Protein AF-M1EP13-F1 (afdb_monomer_lite)

Radius of gyration: 15.12 Å; chains: 1; bounding box: 38×41×36 Å

Foldseek 3Di:
DAAWAEEEEEEAAALVPCLVLLLLQLVQVLNHHQAEYEYEYQYNFDLQDPDQTDRAADEPDPSVVVSVVSNVVSCVVSVRYHYHYDCLRYDYPPPPPDRPPFDADEDPDAHQEYEYQDDDPDPVSPVSSQVSRVSHNVRHHRHDPNYHYYYRDSPPDVDDD

Structure (mmCIF, N/CA/C/O backbone):
data_AF-M1EP13-F1
#
_entry.id   AF-M1EP13-F1
#
loop_
_atom_site.group_PDB
_atom_site.id
_atom_site.type_symbol
_atom_site.label_atom_id
_atom_site.label_alt_id
_atom_site.label_comp_id
_atom_site.label_asym_id
_atom_site.label_entity_id
_atom_site.label_seq_id
_atom_site.pdbx_PDB_ins_code
_atom_site.Cartn_x
_atom_site.Cartn_y
_atom_site.Cartn_z
_atom_site.occupancy
_atom_site.B_iso_or_equiv
_atom_site.auth_seq_id
_atom_site.auth_comp_id
_atom_site.auth_asym_id
_atom_site.auth_atom_id
_atom_site.pdbx_PDB_model_num
ATOM 1 N N . MET A 1 1 ? 8.254 -17.977 -4.231 1.00 55.47 1 MET A N 1
ATOM 2 C CA . MET A 1 1 ? 6.779 -17.931 -4.366 1.00 55.47 1 MET A CA 1
ATOM 3 C C . MET A 1 1 ? 6.261 -16.860 -3.423 1.00 55.47 1 MET A C 1
ATOM 5 O O . MET A 1 1 ? 6.807 -16.761 -2.331 1.00 55.47 1 MET A O 1
ATOM 9 N N . ALA A 1 2 ? 5.281 -16.056 -3.844 1.00 71.12 2 ALA A N 1
ATOM 10 C CA . ALA A 1 2 ? 4.651 -15.068 -2.969 1.00 71.12 2 ALA A CA 1
ATOM 11 C C . ALA A 1 2 ? 3.797 -15.747 -1.889 1.00 71.12 2 ALA A C 1
ATOM 13 O O . ALA A 1 2 ? 3.219 -16.806 -2.135 1.00 71.12 2 ALA A O 1
ATOM 14 N N . VAL A 1 3 ? 3.775 -15.159 -0.690 1.00 89.75 3 VAL A N 1
ATOM 15 C CA . VAL A 1 3 ? 3.252 -15.791 0.536 1.00 89.75 3 VAL A CA 1
ATOM 16 C C . VAL A 1 3 ? 1.784 -15.437 0.779 1.00 89.75 3 VAL A C 1
ATOM 18 O O . VAL A 1 3 ? 1.036 -16.257 1.300 1.00 89.75 3 VAL A O 1
ATOM 21 N N . PHE A 1 4 ? 1.365 -14.244 0.363 1.00 96.12 4 PHE A N 1
ATOM 22 C CA . PHE A 1 4 ? 0.043 -13.685 0.631 1.00 96.12 4 PHE A CA 1
ATOM 23 C C . PHE A 1 4 ? -0.744 -13.501 -0.666 1.00 96.12 4 PHE A C 1
ATOM 25 O O . PHE A 1 4 ? -0.182 -13.158 -1.711 1.00 96.12 4 PHE A O 1
ATOM 32 N N . ARG A 1 5 ? -2.064 -13.697 -0.631 1.00 96.06 5 ARG A N 1
ATOM 33 C CA . ARG A 1 5 ? -2.922 -13.449 -1.804 1.00 96.06 5 ARG A CA 1
ATOM 34 C C . ARG A 1 5 ? -3.158 -11.956 -2.004 1.00 96.06 5 ARG A C 1
ATOM 36 O O . ARG A 1 5 ? -3.043 -11.470 -3.128 1.00 96.06 5 ARG A O 1
ATOM 43 N N . SER A 1 6 ? -3.433 -11.236 -0.924 1.00 98.00 6 SER A N 1
ATOM 44 C CA . SER A 1 6 ? -3.741 -9.805 -0.912 1.00 98.00 6 SER A CA 1
ATOM 45 C C . SER A 1 6 ? -2.851 -9.058 0.080 1.00 98.00 6 SER A C 1
ATOM 47 O O . SER A 1 6 ? -2.530 -9.560 1.160 1.00 98.00 6 SER A O 1
ATOM 49 N N . GLY A 1 7 ? -2.485 -7.825 -0.262 1.00 98.25 7 GLY A N 1
ATOM 50 C CA . GLY A 1 7 ? -1.730 -6.951 0.629 1.00 98.25 7 GLY A CA 1
ATOM 51 C C . GLY A 1 7 ? -2.194 -5.503 0.583 1.00 98.25 7 GLY A C 1
ATOM 52 O O . GLY A 1 7 ? -2.773 -5.056 -0.406 1.00 98.25 7 GLY A O 1
ATOM 53 N N . LEU A 1 8 ? -1.919 -4.775 1.661 1.00 98.50 8 LEU A N 1
ATOM 54 C CA . LEU A 1 8 ? -2.113 -3.333 1.778 1.00 98.50 8 LEU A CA 1
ATOM 55 C C . LEU A 1 8 ? -0.751 -2.655 1.931 1.00 98.50 8 LEU A C 1
ATOM 57 O O . LEU A 1 8 ? -0.114 -2.785 2.968 1.00 98.50 8 LEU A O 1
ATOM 61 N N . LEU A 1 9 ? -0.306 -1.919 0.922 1.00 98.19 9 LEU A N 1
ATOM 6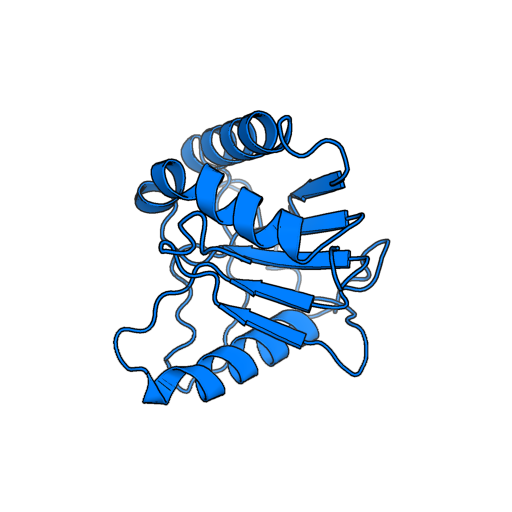2 C CA . LEU A 1 9 ? 0.889 -1.087 0.973 1.00 98.19 9 LEU A CA 1
ATOM 63 C C . LEU A 1 9 ? 0.521 0.329 1.423 1.00 98.19 9 LEU A C 1
ATOM 65 O O . LEU A 1 9 ? -0.114 1.076 0.681 1.00 98.19 9 LEU A O 1
ATOM 69 N N . VAL A 1 10 ? 0.943 0.698 2.629 1.00 97.38 10 VAL A N 1
ATOM 70 C CA . VAL A 1 10 ? 0.782 2.040 3.196 1.00 97.38 10 VAL A CA 1
ATOM 71 C C . VAL A 1 10 ? 2.052 2.844 2.944 1.00 97.38 10 VAL A C 1
ATOM 73 O O . VAL A 1 10 ? 3.094 2.592 3.556 1.00 97.38 10 VAL A O 1
ATOM 76 N N . LEU A 1 11 ? 1.956 3.814 2.038 1.00 96.50 11 LEU A N 1
ATOM 77 C CA . LEU A 1 11 ? 3.064 4.678 1.642 1.00 96.50 11 LEU A CA 1
ATOM 78 C C . LEU A 1 11 ? 3.114 5.919 2.532 1.00 96.50 11 LEU A C 1
ATOM 80 O O . LEU A 1 11 ? 2.217 6.760 2.499 1.00 96.50 11 LEU A O 1
ATOM 84 N N . THR A 1 12 ? 4.167 6.005 3.331 1.00 94.25 12 THR A N 1
ATOM 85 C CA . THR A 1 12 ? 4.377 6.984 4.401 1.00 94.25 12 THR A CA 1
ATOM 86 C C . THR A 1 12 ? 5.486 7.979 4.097 1.00 94.25 12 THR A C 1
ATOM 88 O O . THR A 1 12 ? 5.471 9.085 4.639 1.00 94.25 12 THR A O 1
ATOM 91 N N . THR A 1 13 ? 6.432 7.644 3.212 1.00 92.81 13 THR A N 1
ATOM 92 C CA . THR A 1 13 ? 7.460 8.600 2.780 1.00 92.81 13 THR A CA 1
ATOM 93 C C . THR A 1 13 ? 6.787 9.794 2.084 1.00 92.81 13 THR A C 1
ATOM 95 O O . THR A 1 13 ? 5.814 9.606 1.347 1.00 92.81 13 THR A O 1
ATOM 98 N N . PRO A 1 14 ? 7.280 11.032 2.282 1.00 91.50 14 PRO A N 1
ATOM 99 C CA . PRO A 1 14 ? 6.837 12.183 1.499 1.00 91.50 14 PRO A CA 1
ATOM 100 C C . PRO A 1 14 ? 6.881 11.900 -0.011 1.00 91.50 14 PRO A C 1
ATOM 102 O O . PRO A 1 14 ? 7.849 11.309 -0.492 1.00 91.50 14 PRO A O 1
ATOM 105 N N . LEU A 1 15 ? 5.859 12.340 -0.755 1.00 89.81 15 LEU A N 1
ATOM 106 C CA . LEU A 1 15 ? 5.699 12.039 -2.188 1.00 89.81 15 LEU A CA 1
ATOM 107 C C . LEU A 1 15 ? 6.947 12.391 -3.013 1.00 89.81 15 LEU A C 1
ATOM 109 O O . LEU A 1 15 ? 7.437 11.546 -3.763 1.00 89.81 15 LEU A O 1
ATOM 113 N N . ALA A 1 16 ? 7.526 13.572 -2.777 1.00 86.88 16 ALA A N 1
ATOM 114 C CA . ALA A 1 16 ? 8.760 14.034 -3.413 1.00 86.88 16 ALA A CA 1
ATOM 115 C C . ALA A 1 16 ? 9.950 13.060 -3.284 1.00 86.88 16 ALA A C 1
ATOM 117 O O . ALA A 1 16 ? 10.797 12.996 -4.171 1.00 86.88 16 ALA A O 1
ATOM 118 N N . SER A 1 17 ? 10.013 12.274 -2.206 1.00 89.38 17 SER A N 1
ATOM 119 C CA . SER A 1 17 ? 11.088 11.301 -1.958 1.00 89.38 17 SER A CA 1
ATOM 120 C C . SER A 1 17 ? 10.718 9.874 -2.376 1.00 89.38 17 SER A C 1
ATOM 122 O O . SER A 1 17 ? 11.546 8.965 -2.282 1.00 89.38 17 SER A O 1
ATOM 124 N N . LEU A 1 18 ? 9.474 9.651 -2.803 1.00 87.50 18 LEU A N 1
ATOM 125 C CA . LEU A 1 18 ? 8.937 8.321 -3.060 1.00 87.50 18 LEU A CA 1
ATOM 126 C C . LEU A 1 18 ? 9.125 7.871 -4.511 1.00 87.50 18 LEU A C 1
ATOM 128 O O . LEU A 1 18 ? 9.387 6.692 -4.746 1.00 87.50 18 LEU A O 1
ATOM 132 N N . ALA A 1 19 ? 9.058 8.799 -5.469 1.00 84.50 19 ALA A N 1
ATOM 133 C CA . ALA A 1 19 ? 9.213 8.513 -6.897 1.00 84.50 19 ALA A CA 1
ATOM 134 C C . ALA A 1 19 ? 10.443 7.636 -7.238 1.00 84.50 19 ALA A C 1
ATOM 136 O O . ALA A 1 19 ? 10.251 6.576 -7.839 1.00 84.50 19 ALA A O 1
ATOM 137 N N . PRO A 1 20 ? 11.684 7.955 -6.803 1.00 86.25 20 PRO A N 1
ATOM 138 C CA . PRO A 1 20 ? 12.849 7.116 -7.115 1.00 86.25 20 PRO A CA 1
ATOM 139 C C . PRO A 1 20 ? 12.829 5.743 -6.421 1.00 86.25 20 PRO A C 1
ATOM 141 O O . PRO A 1 20 ? 13.587 4.850 -6.791 1.00 86.25 20 PRO A O 1
ATOM 144 N N . ARG A 1 21 ? 11.971 5.552 -5.412 1.00 88.94 21 ARG A N 1
ATOM 145 C CA . ARG A 1 21 ? 11.870 4.322 -4.613 1.00 88.94 21 ARG A CA 1
ATOM 146 C C . ARG A 1 21 ? 10.718 3.417 -5.052 1.00 88.94 21 ARG A C 1
ATOM 148 O O . ARG A 1 21 ? 10.608 2.303 -4.547 1.00 88.94 21 ARG A O 1
ATOM 155 N N . LEU A 1 22 ? 9.880 3.850 -5.995 1.00 90.25 22 LEU A N 1
ATOM 156 C CA . LEU A 1 22 ? 8.695 3.104 -6.424 1.00 90.25 22 LEU A CA 1
ATOM 157 C C . LEU A 1 22 ? 9.023 1.712 -6.969 1.00 90.25 22 LEU A C 1
ATOM 159 O O . LEU A 1 22 ? 8.447 0.728 -6.513 1.00 90.25 22 LEU A O 1
ATOM 163 N N . ALA A 1 23 ? 9.968 1.616 -7.905 1.00 91.38 23 ALA A N 1
ATOM 164 C CA . ALA A 1 23 ? 10.342 0.343 -8.520 1.00 91.38 23 ALA A CA 1
ATOM 165 C C . ALA A 1 23 ? 10.818 -0.717 -7.498 1.00 91.38 23 ALA A C 1
ATOM 167 O O . ALA A 1 23 ? 10.263 -1.822 -7.494 1.00 91.38 23 ALA A O 1
ATOM 168 N N . PRO A 1 24 ? 11.777 -0.430 -6.589 1.00 92.12 24 PRO A N 1
ATOM 169 C CA . PRO A 1 24 ? 12.187 -1.410 -5.581 1.00 92.12 24 PRO A CA 1
ATOM 170 C C . PRO A 1 24 ? 11.087 -1.721 -4.553 1.00 92.12 24 PRO A C 1
ATOM 172 O O . PRO A 1 24 ? 10.981 -2.869 -4.109 1.00 92.12 24 PRO A O 1
ATOM 175 N N . ILE A 1 25 ? 10.229 -0.752 -4.207 1.00 94.12 25 ILE A N 1
ATOM 176 C CA . ILE A 1 25 ? 9.065 -0.980 -3.332 1.00 94.12 25 ILE A CA 1
ATOM 177 C C . ILE A 1 25 ? 8.093 -1.972 -3.980 1.00 94.12 25 ILE A C 1
ATOM 179 O O . ILE A 1 25 ? 7.727 -2.966 -3.351 1.00 94.12 25 ILE A O 1
ATOM 183 N N . LEU A 1 26 ? 7.713 -1.738 -5.239 1.00 94.69 26 LEU A N 1
ATOM 184 C CA . LEU A 1 26 ? 6.808 -2.614 -5.985 1.00 94.69 26 LEU A CA 1
ATOM 185 C C . LEU A 1 26 ? 7.410 -4.005 -6.179 1.00 94.69 26 LEU A C 1
ATOM 187 O O . LEU A 1 26 ? 6.725 -4.996 -5.942 1.00 94.69 26 LEU A O 1
ATOM 191 N N . THR A 1 27 ? 8.705 -4.089 -6.493 1.00 94.25 27 THR A N 1
ATOM 192 C CA . THR A 1 27 ? 9.413 -5.372 -6.612 1.00 94.25 27 THR A CA 1
ATOM 193 C C . THR A 1 27 ? 9.362 -6.158 -5.306 1.00 94.25 27 THR A C 1
ATOM 195 O O . THR A 1 27 ? 9.080 -7.357 -5.310 1.00 94.25 27 THR A O 1
ATOM 198 N N . SER A 1 28 ? 9.600 -5.493 -4.175 1.00 94.19 28 SER A N 1
ATOM 199 C CA . SER A 1 28 ? 9.559 -6.131 -2.856 1.00 94.19 28 SER A CA 1
ATOM 200 C C . SER A 1 28 ? 8.141 -6.570 -2.485 1.00 94.19 28 SER A C 1
ATOM 202 O O . SER A 1 28 ? 7.946 -7.692 -2.020 1.00 94.19 28 SER A O 1
ATOM 204 N N . ALA A 1 29 ? 7.134 -5.734 -2.752 1.00 95.44 29 ALA A N 1
ATOM 205 C CA . ALA A 1 29 ? 5.733 -6.072 -2.521 1.00 95.44 29 ALA A CA 1
ATOM 206 C C . ALA A 1 29 ? 5.270 -7.247 -3.401 1.00 95.44 29 ALA A C 1
ATOM 208 O O . ALA A 1 29 ? 4.617 -8.163 -2.905 1.00 95.44 29 ALA A O 1
ATOM 209 N N . ALA A 1 30 ? 5.675 -7.280 -4.673 1.00 94.88 30 ALA A N 1
ATOM 210 C CA . ALA A 1 30 ? 5.333 -8.333 -5.629 1.00 94.88 30 ALA A CA 1
ATOM 211 C C . ALA A 1 30 ? 5.950 -9.702 -5.289 1.00 94.88 30 ALA A C 1
ATOM 213 O O . ALA A 1 30 ? 5.450 -10.730 -5.749 1.00 94.88 30 ALA A O 1
ATOM 214 N N . ARG A 1 31 ? 7.019 -9.741 -4.476 1.00 94.44 31 ARG A N 1
ATOM 215 C CA . ARG A 1 31 ? 7.565 -10.988 -3.908 1.00 94.44 31 ARG A CA 1
ATOM 216 C C . ARG A 1 31 ? 6.724 -11.531 -2.757 1.00 94.44 31 ARG A C 1
ATOM 218 O O . ARG A 1 31 ? 6.826 -12.716 -2.460 1.00 94.44 31 ARG A O 1
ATOM 225 N N . LEU A 1 32 ? 5.935 -10.687 -2.097 1.00 96.00 32 LEU A N 1
ATOM 226 C CA . LEU A 1 32 ? 5.140 -11.049 -0.922 1.00 96.00 32 LEU A CA 1
ATOM 227 C C . LEU A 1 32 ? 3.673 -11.284 -1.277 1.00 96.00 32 LEU A C 1
ATOM 229 O O . LEU A 1 32 ? 3.062 -12.188 -0.714 1.00 96.00 32 LEU A O 1
ATOM 233 N N . VAL A 1 33 ? 3.132 -10.507 -2.215 1.00 97.00 33 VAL A N 1
ATOM 234 C CA . VAL A 1 33 ? 1.719 -10.502 -2.605 1.00 97.00 33 VAL A CA 1
ATOM 235 C C . VAL A 1 33 ? 1.558 -11.079 -4.005 1.00 97.00 33 VAL A C 1
ATOM 237 O O . VAL A 1 33 ? 2.284 -10.708 -4.924 1.00 97.00 33 VAL A O 1
ATOM 240 N N . ASN A 1 34 ? 0.598 -11.988 -4.164 1.00 94.75 34 ASN A N 1
ATOM 241 C CA . ASN A 1 34 ? 0.441 -12.762 -5.390 1.00 94.75 34 ASN A CA 1
ATOM 242 C C . ASN A 1 34 ? -0.717 -12.315 -6.293 1.00 94.75 34 ASN A C 1
ATOM 244 O O . ASN A 1 34 ? -0.668 -12.622 -7.474 1.00 94.75 34 ASN A O 1
ATOM 248 N N . HIS A 1 35 ? -1.771 -11.684 -5.758 1.00 95.81 35 HIS A N 1
ATOM 249 C CA . HIS A 1 35 ? -2.948 -11.300 -6.554 1.00 95.81 35 HIS A CA 1
ATOM 250 C C . HIS A 1 35 ? -3.223 -9.804 -6.483 1.00 95.81 35 HIS A C 1
ATOM 252 O O . HIS A 1 35 ? -3.069 -9.133 -7.489 1.00 95.81 35 HIS A O 1
ATOM 258 N N . THR A 1 36 ? -3.617 -9.264 -5.327 1.00 98.12 36 THR A N 1
ATOM 259 C CA . THR A 1 36 ? -4.075 -7.866 -5.242 1.00 98.12 36 THR A CA 1
ATOM 260 C C . THR A 1 36 ? -3.242 -7.068 -4.256 1.00 98.12 36 THR A C 1
ATOM 262 O O . THR A 1 36 ? -3.194 -7.403 -3.072 1.00 98.12 36 THR A O 1
ATOM 265 N N . LEU A 1 37 ? -2.629 -5.984 -4.727 1.00 98.44 37 LEU A N 1
ATOM 266 C CA . LEU A 1 37 ? -1.935 -5.020 -3.882 1.00 98.44 37 LEU A CA 1
ATOM 267 C C . LEU A 1 37 ? -2.729 -3.718 -3.830 1.00 98.44 37 LEU A C 1
ATOM 269 O O . LEU A 1 37 ? -2.734 -2.933 -4.778 1.00 98.44 37 LEU A O 1
ATOM 273 N N . TYR A 1 38 ? -3.368 -3.466 -2.696 1.00 98.56 38 TYR A N 1
ATOM 274 C CA . TYR A 1 38 ? -3.968 -2.171 -2.420 1.00 98.56 38 TYR A CA 1
ATOM 275 C C . TYR A 1 38 ? -2.888 -1.183 -2.004 1.00 98.56 38 TYR A C 1
ATOM 277 O O . TYR A 1 38 ? -2.039 -1.510 -1.179 1.00 98.56 38 TYR A O 1
ATOM 285 N N . VAL A 1 39 ? -2.929 0.028 -2.544 1.00 98.19 39 VAL A N 1
ATOM 286 C CA . VAL A 1 39 ? -1.963 1.084 -2.239 1.00 98.19 39 VAL A CA 1
ATOM 287 C C . VAL A 1 39 ? -2.694 2.239 -1.572 1.00 98.19 39 VAL A C 1
ATOM 289 O O . VAL A 1 39 ? -3.566 2.858 -2.177 1.00 98.19 39 VAL A O 1
ATOM 292 N N . HIS A 1 40 ? -2.341 2.519 -0.320 1.00 97.19 40 HIS A N 1
ATOM 293 C CA . HIS A 1 40 ? -2.901 3.601 0.485 1.00 97.19 40 HIS A CA 1
ATOM 294 C C . HIS A 1 40 ? -1.857 4.701 0.674 1.00 97.19 40 HIS A C 1
ATOM 296 O O . HIS A 1 40 ? -0.770 4.447 1.199 1.00 97.19 40 HIS A O 1
ATOM 302 N N . LEU A 1 41 ? -2.181 5.924 0.253 1.00 95.69 41 LEU A N 1
ATOM 303 C CA . LEU A 1 41 ? -1.281 7.070 0.366 1.00 95.69 41 LEU A CA 1
ATOM 304 C C . LEU A 1 41 ? -1.459 7.762 1.706 1.00 95.69 41 LEU A C 1
ATOM 306 O O . LEU A 1 41 ? -2.538 8.249 2.023 1.00 95.69 41 LEU A O 1
ATOM 310 N N . GLN A 1 42 ? -0.379 7.853 2.471 1.00 94.12 42 GLN A N 1
ATOM 311 C CA . GLN A 1 42 ? -0.359 8.528 3.760 1.00 94.12 42 GLN A CA 1
ATOM 312 C C . GLN A 1 42 ? 0.974 9.279 3.968 1.00 94.12 42 GLN A C 1
ATOM 314 O O . GLN A 1 42 ? 1.665 9.055 4.967 1.00 94.12 42 GLN A O 1
ATOM 319 N N . PRO A 1 43 ? 1.368 10.156 3.020 1.00 92.12 43 PRO A N 1
ATOM 320 C CA . PRO A 1 43 ? 2.672 10.807 3.030 1.00 92.12 43 PRO A CA 1
ATOM 321 C C . PRO A 1 43 ? 2.880 11.632 4.305 1.00 92.12 43 PRO A C 1
ATOM 323 O O . PRO A 1 43 ? 2.017 12.409 4.713 1.00 92.12 43 PRO A O 1
ATOM 326 N N . GLY A 1 44 ? 4.046 11.466 4.926 1.00 89.31 44 GLY A N 1
ATOM 327 C CA . GLY A 1 44 ? 4.433 12.143 6.162 1.00 89.31 44 GLY A CA 1
ATOM 328 C C . GLY A 1 44 ? 3.912 11.492 7.447 1.00 89.31 44 GLY A C 1
ATOM 329 O O . GLY A 1 44 ? 4.205 12.000 8.529 1.00 89.31 44 GLY A O 1
ATOM 330 N N . MET A 1 45 ? 3.170 10.381 7.378 1.00 90.75 45 MET A N 1
ATOM 331 C CA . MET A 1 45 ? 2.770 9.664 8.590 1.00 90.75 45 MET A CA 1
ATOM 332 C C . MET A 1 45 ? 3.977 9.044 9.292 1.00 90.75 45 MET A C 1
ATOM 334 O O . MET A 1 45 ? 4.771 8.324 8.691 1.00 90.75 45 MET A O 1
ATOM 338 N N . SER A 1 46 ? 4.069 9.287 10.598 1.00 88.50 46 SER A N 1
ATOM 339 C CA . SER A 1 46 ? 5.071 8.669 11.459 1.00 88.50 46 SER A CA 1
ATOM 340 C C . SER A 1 46 ? 4.489 7.456 12.177 1.00 88.50 46 SER A C 1
ATOM 342 O O . SER A 1 46 ? 3.459 7.566 12.837 1.00 88.50 46 SER A O 1
ATOM 344 N N . LEU A 1 47 ? 5.180 6.320 12.068 1.00 88.44 47 LEU A N 1
ATOM 345 C CA . LEU A 1 47 ? 4.874 5.070 12.778 1.00 88.44 47 LEU A CA 1
ATOM 346 C C . LEU A 1 47 ? 5.832 4.808 13.959 1.00 88.44 47 LEU A C 1
ATOM 348 O O . LEU A 1 47 ? 5.837 3.726 14.540 1.00 88.44 47 LEU A O 1
ATOM 352 N N . GLY A 1 48 ? 6.706 5.768 14.279 1.00 83.69 48 GLY A N 1
ATOM 353 C CA . GLY A 1 48 ? 7.633 5.674 15.415 1.00 83.69 48 GLY A CA 1
ATOM 354 C C . GLY A 1 48 ? 7.157 6.424 16.663 1.00 83.69 48 GLY A C 1
ATOM 355 O O . GLY A 1 48 ? 7.755 6.300 17.728 1.00 83.69 48 GLY A O 1
ATOM 356 N N . ALA A 1 49 ? 6.105 7.236 16.543 1.00 79.44 49 ALA A N 1
ATOM 357 C CA . ALA A 1 49 ? 5.597 8.059 17.637 1.00 79.44 49 ALA A CA 1
ATOM 358 C C . ALA A 1 49 ? 4.595 7.272 18.493 1.00 79.44 49 ALA A C 1
ATOM 360 O O . ALA A 1 49 ? 3.808 6.528 17.936 1.00 79.44 49 ALA A O 1
ATOM 361 N N . PRO A 1 50 ? 4.519 7.461 19.822 1.00 72.56 50 PRO A N 1
ATOM 362 C CA . PRO A 1 50 ? 3.629 6.677 20.690 1.00 72.56 50 PRO A CA 1
ATOM 363 C C . PRO A 1 50 ? 2.126 6.892 20.432 1.00 72.56 50 PRO A C 1
ATOM 365 O O . PRO A 1 50 ? 1.308 6.088 20.879 1.00 72.56 50 PRO A O 1
ATOM 368 N N . ALA A 1 51 ? 1.752 7.967 19.733 1.00 79.44 51 ALA A N 1
ATOM 369 C CA . ALA A 1 51 ? 0.367 8.260 19.383 1.00 79.44 51 ALA A CA 1
ATOM 370 C C . ALA A 1 51 ? -0.187 7.257 18.357 1.00 79.44 51 ALA A C 1
ATOM 372 O O . ALA A 1 51 ? 0.544 6.743 17.513 1.00 79.44 51 ALA A O 1
ATOM 373 N N . GLN A 1 52 ? -1.497 6.997 18.410 1.00 79.31 52 GLN A N 1
ATOM 374 C CA . GLN A 1 52 ? -2.154 6.156 17.414 1.00 79.31 52 GLN A CA 1
ATOM 375 C C . GLN A 1 52 ? -2.082 6.833 16.034 1.00 79.31 52 GLN A C 1
ATOM 377 O O . GLN A 1 52 ? -2.538 7.972 15.908 1.00 79.31 52 GLN A O 1
ATOM 382 N N . PRO A 1 53 ? -1.550 6.159 14.998 1.00 82.44 53 PRO A N 1
ATOM 383 C CA . PRO A 1 53 ? -1.556 6.694 13.644 1.00 82.44 53 PRO A CA 1
ATOM 384 C C . PRO A 1 53 ? -2.997 6.854 13.154 1.00 82.44 53 PRO A C 1
ATOM 386 O O . PRO A 1 53 ? -3.824 5.953 13.302 1.00 82.44 53 PRO A O 1
ATOM 389 N N . GLN A 1 54 ? -3.295 8.014 12.575 1.00 81.62 54 GLN A N 1
ATOM 390 C CA . GLN A 1 54 ? -4.608 8.338 12.026 1.00 81.62 54 GLN A CA 1
ATOM 391 C C . GLN A 1 54 ? -4.494 8.633 10.537 1.00 81.62 5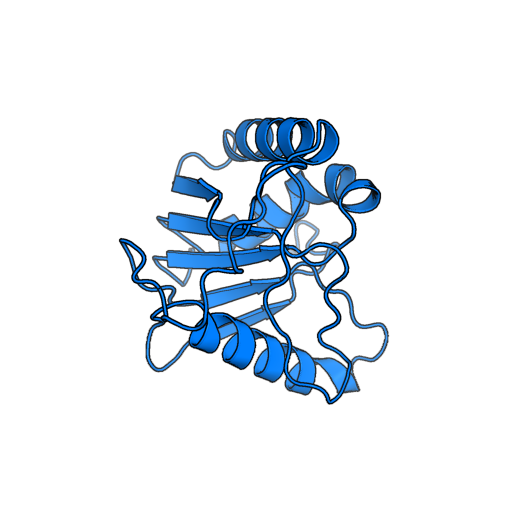4 GLN A C 1
ATOM 393 O O . GLN A 1 54 ? -3.516 9.227 10.080 1.00 81.62 54 GLN A O 1
ATOM 398 N N . SER A 1 55 ? -5.511 8.226 9.777 1.00 84.06 55 SER A N 1
ATOM 399 C CA . SER A 1 55 ? -5.605 8.595 8.369 1.00 84.06 55 SER A CA 1
ATOM 400 C C . SER A 1 55 ? -5.846 10.097 8.263 1.00 84.06 55 SER A C 1
ATOM 402 O O . SER A 1 55 ? -6.813 10.618 8.816 1.00 84.06 55 SER A O 1
ATOM 404 N N . SER A 1 56 ? -4.982 10.788 7.529 1.00 86.31 56 SER A N 1
ATOM 405 C CA . SER A 1 56 ? -5.166 12.194 7.165 1.00 86.31 56 SER A CA 1
ATOM 406 C C . SER A 1 56 ? -5.617 12.324 5.713 1.00 86.31 56 SER A C 1
ATOM 408 O O . SER A 1 56 ? -5.393 11.431 4.893 1.00 86.31 56 SER A O 1
ATOM 410 N N . LEU A 1 57 ? -6.266 13.448 5.410 1.00 88.94 57 LEU A N 1
ATOM 411 C CA . LEU A 1 57 ? -6.650 13.803 4.051 1.00 88.94 57 LEU A CA 1
ATOM 412 C C . LEU A 1 57 ? -5.398 14.123 3.224 1.00 88.94 57 LEU A C 1
ATOM 414 O O . LEU A 1 57 ? -4.598 14.982 3.596 1.00 88.94 57 LEU A O 1
ATOM 418 N N . VAL A 1 58 ? -5.270 13.472 2.076 1.00 90.94 58 VAL A N 1
ATOM 419 C CA . VAL A 1 58 ? -4.280 13.769 1.045 1.00 90.94 58 VAL A CA 1
ATOM 420 C C . VAL A 1 58 ? -4.946 14.651 -0.001 1.00 90.94 58 VAL A C 1
ATOM 422 O O . VAL A 1 58 ? -5.961 14.292 -0.595 1.00 90.94 58 VAL A O 1
ATOM 425 N N . GLN A 1 59 ? -4.392 15.837 -0.232 1.00 91.38 59 GLN A N 1
ATOM 426 C CA . GLN A 1 59 ? -4.937 16.731 -1.244 1.00 91.38 59 GLN A CA 1
ATOM 427 C C . GLN A 1 59 ? -4.644 16.181 -2.646 1.00 91.38 59 GLN A C 1
ATOM 429 O O . GLN A 1 59 ? -3.506 15.837 -2.952 1.00 91.38 59 GLN A O 1
ATOM 434 N N . ALA A 1 60 ? -5.650 16.167 -3.520 1.00 91.75 60 ALA A N 1
ATOM 435 C CA . ALA A 1 60 ? -5.514 15.831 -4.934 1.00 91.75 60 ALA A CA 1
ATOM 436 C C . ALA A 1 60 ? -4.724 16.925 -5.679 1.00 91.75 60 ALA A C 1
ATOM 438 O O . ALA A 1 60 ? -5.293 17.842 -6.276 1.00 91.75 60 ALA A O 1
ATOM 439 N N . THR A 1 61 ? -3.399 16.874 -5.582 1.00 92.69 61 THR A N 1
ATOM 440 C CA . THR A 1 61 ? -2.463 17.750 -6.296 1.00 92.69 61 THR A CA 1
ATOM 441 C C . THR A 1 61 ? -1.961 17.080 -7.575 1.00 92.69 61 THR A C 1
ATOM 443 O O . THR A 1 61 ? -2.127 15.876 -7.773 1.00 92.69 61 THR A O 1
ATOM 446 N N . PHE A 1 62 ? -1.295 17.853 -8.438 1.00 92.44 62 PHE A N 1
ATOM 447 C CA . PHE A 1 62 ? -0.583 17.292 -9.590 1.00 92.44 62 PHE A CA 1
ATOM 448 C C . PHE A 1 62 ? 0.492 16.284 -9.176 1.00 92.44 62 PHE A C 1
ATOM 450 O O . PHE A 1 62 ? 0.668 15.296 -9.868 1.00 92.44 62 PHE A O 1
ATOM 457 N N . GLU A 1 63 ? 1.151 16.486 -8.033 1.00 92.44 63 GLU A N 1
ATOM 458 C CA . GLU A 1 63 ? 2.142 15.544 -7.502 1.00 92.44 63 GLU A CA 1
ATOM 459 C C . GLU A 1 63 ? 1.515 14.180 -7.170 1.00 92.44 63 GLU A C 1
ATOM 461 O O . GLU A 1 63 ? 2.090 13.146 -7.490 1.00 92.44 63 GLU A O 1
ATOM 466 N N . VAL A 1 64 ? 0.304 14.154 -6.597 1.00 94.00 64 VAL A N 1
ATOM 467 C CA . VAL A 1 64 ? -0.429 12.900 -6.340 1.00 94.00 64 VAL A CA 1
ATOM 468 C C . VAL A 1 64 ? -0.831 12.214 -7.645 1.00 94.00 64 VAL A C 1
ATOM 470 O O . VAL A 1 64 ? -0.685 11.000 -7.770 1.00 94.00 64 VAL A O 1
ATOM 473 N N . LEU A 1 65 ? -1.326 12.976 -8.624 1.00 93.75 65 LEU A N 1
ATOM 474 C CA . LEU A 1 65 ? -1.694 12.442 -9.939 1.00 93.75 65 LEU A CA 1
ATOM 475 C C . LEU A 1 65 ? -0.478 11.844 -10.662 1.00 93.75 65 LEU A C 1
ATOM 477 O O . LEU A 1 65 ? -0.542 10.730 -11.186 1.00 93.75 65 LEU A O 1
ATOM 481 N N . ASP A 1 66 ? 0.623 12.589 -10.675 1.00 93.69 66 ASP A N 1
ATOM 482 C CA . ASP A 1 66 ? 1.882 12.186 -11.288 1.00 93.69 66 ASP A CA 1
ATOM 483 C C . ASP A 1 66 ? 2.435 10.935 -10.601 1.00 93.69 66 ASP A C 1
ATOM 485 O O . ASP A 1 66 ? 2.770 9.954 -11.264 1.00 93.69 66 ASP A O 1
ATOM 489 N N . PHE A 1 67 ? 2.402 10.899 -9.268 1.00 94.69 67 PHE A N 1
ATOM 490 C CA . PHE A 1 67 ? 2.769 9.725 -8.488 1.00 94.69 67 PHE A CA 1
ATOM 491 C C . PHE A 1 67 ? 1.939 8.486 -8.860 1.00 94.69 67 PHE A C 1
ATOM 493 O O . PHE A 1 67 ? 2.505 7.426 -9.120 1.00 94.69 67 PHE A O 1
ATOM 500 N N . ILE A 1 68 ? 0.606 8.600 -8.907 1.00 95.75 68 ILE A N 1
ATOM 501 C CA . ILE A 1 68 ? -0.285 7.479 -9.258 1.00 95.75 68 ILE A CA 1
ATOM 502 C C . ILE A 1 68 ? 0.018 6.980 -10.676 1.00 95.75 68 ILE A C 1
ATOM 504 O O . ILE A 1 68 ? 0.033 5.774 -10.921 1.00 95.75 68 ILE A O 1
ATOM 508 N N . THR A 1 69 ? 0.306 7.897 -11.598 1.00 95.00 69 THR A N 1
ATOM 509 C CA . THR A 1 69 ? 0.678 7.563 -12.978 1.00 95.00 69 THR A CA 1
ATOM 510 C C . THR A 1 69 ? 1.978 6.758 -13.019 1.00 95.00 69 THR A C 1
ATOM 512 O O . THR A 1 69 ? 2.023 5.688 -13.627 1.00 95.00 69 THR A O 1
ATOM 515 N N . HIS A 1 70 ? 3.011 7.210 -12.305 1.00 93.69 70 HIS A N 1
ATOM 516 C CA . HIS A 1 70 ? 4.287 6.499 -12.196 1.00 93.69 70 HIS A CA 1
ATOM 517 C C . HIS A 1 70 ? 4.159 5.153 -11.474 1.00 93.69 70 HIS A C 1
ATOM 519 O O . HIS A 1 70 ? 4.822 4.190 -11.855 1.00 93.69 70 HIS A O 1
ATOM 525 N N . LEU A 1 71 ? 3.294 5.058 -10.462 1.00 95.50 71 LEU A N 1
ATOM 526 C CA . LEU A 1 71 ? 3.008 3.810 -9.757 1.00 95.50 71 LEU A CA 1
ATOM 527 C C . LEU A 1 71 ? 2.441 2.757 -10.716 1.00 95.50 71 LEU A C 1
ATOM 529 O O . LEU A 1 71 ? 2.941 1.635 -10.742 1.00 95.50 71 LEU A O 1
ATOM 533 N N . TYR A 1 72 ? 1.431 3.108 -11.517 1.00 95.94 72 TYR A N 1
ATOM 534 C CA . TYR A 1 72 ? 0.847 2.172 -12.482 1.00 95.94 72 TYR A CA 1
ATOM 535 C C . TYR A 1 72 ? 1.815 1.821 -13.613 1.00 95.94 72 TYR A C 1
ATOM 537 O O . TYR A 1 72 ? 1.909 0.652 -13.980 1.00 95.94 72 TYR A O 1
ATOM 545 N N . ALA A 1 73 ? 2.586 2.790 -14.114 1.00 93.25 73 ALA A N 1
ATOM 546 C CA . ALA A 1 73 ? 3.635 2.516 -15.094 1.00 93.25 73 ALA A CA 1
ATOM 547 C C . ALA A 1 73 ? 4.691 1.540 -14.537 1.00 93.25 73 ALA A C 1
ATOM 549 O O . ALA A 1 73 ? 5.103 0.607 -15.221 1.00 93.25 73 ALA A O 1
ATOM 550 N N . GLY A 1 74 ? 5.088 1.714 -13.274 1.00 91.12 74 GLY A N 1
ATOM 551 C CA . GLY A 1 74 ? 6.013 0.817 -12.583 1.00 91.12 74 GLY A CA 1
ATOM 552 C C . GLY A 1 74 ? 5.419 -0.551 -12.239 1.00 91.12 74 GLY A C 1
ATOM 553 O O . GLY A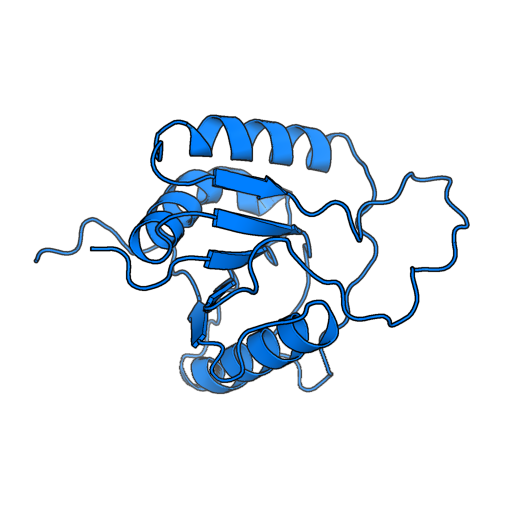 1 74 ? 6.169 -1.509 -12.088 1.00 91.12 74 GLY A O 1
ATOM 554 N N . ALA A 1 75 ? 4.096 -0.675 -12.124 1.00 94.00 75 ALA A N 1
ATOM 555 C CA . ALA A 1 75 ? 3.426 -1.941 -11.833 1.00 94.00 75 ALA A CA 1
ATOM 556 C C . ALA A 1 75 ? 3.355 -2.884 -13.048 1.00 94.00 75 ALA A C 1
ATOM 558 O O . ALA A 1 75 ? 3.253 -4.094 -12.858 1.00 94.00 75 ALA A O 1
ATOM 559 N N . ASP A 1 76 ? 3.465 -2.368 -14.278 1.00 91.75 76 ASP A N 1
ATOM 560 C CA . ASP A 1 76 ? 3.325 -3.154 -15.519 1.00 91.75 76 ASP A CA 1
ATOM 561 C C . ASP A 1 76 ? 4.372 -4.283 -15.656 1.00 91.75 76 ASP A C 1
ATOM 563 O O . ASP A 1 76 ? 4.133 -5.320 -16.282 1.00 91.75 76 ASP A O 1
ATOM 567 N N . VAL A 1 77 ? 5.526 -4.146 -14.991 1.00 93.50 77 VAL A N 1
ATOM 568 C CA . VAL A 1 77 ? 6.554 -5.204 -14.941 1.00 93.50 77 VAL A CA 1
ATOM 569 C C . VAL A 1 77 ? 6.161 -6.385 -14.038 1.00 93.50 77 VAL A C 1
ATOM 571 O O . VAL A 1 77 ? 6.747 -7.463 -14.142 1.00 93.50 77 VAL A O 1
ATOM 574 N N . HIS A 1 78 ? 5.159 -6.219 -13.172 1.00 94.06 78 HIS A N 1
ATOM 575 C CA . HIS A 1 78 ? 4.667 -7.221 -12.223 1.00 94.06 78 HIS A CA 1
ATOM 576 C C . HIS A 1 78 ? 3.266 -7.706 -12.617 1.00 94.06 78 HIS A C 1
ATOM 578 O O . HIS A 1 78 ? 2.310 -7.566 -11.864 1.00 94.06 78 HIS A O 1
ATOM 584 N N . ARG A 1 79 ? 3.146 -8.306 -13.807 1.00 89.69 79 ARG A N 1
ATOM 585 C CA . ARG A 1 79 ? 1.860 -8.683 -14.435 1.00 89.69 79 ARG A CA 1
ATOM 586 C C . ARG A 1 79 ? 0.960 -9.617 -13.625 1.00 89.69 79 ARG A C 1
ATOM 588 O O . ARG A 1 79 ? -0.223 -9.726 -13.927 1.00 89.69 79 ARG A O 1
ATOM 595 N N . HIS A 1 80 ? 1.507 -10.332 -12.645 1.00 92.50 80 HIS A N 1
ATOM 596 C CA . HIS A 1 80 ? 0.715 -11.171 -11.743 1.00 92.50 80 HIS A CA 1
ATOM 597 C C . HIS A 1 80 ? -0.029 -10.359 -10.676 1.00 92.50 80 HIS A C 1
ATOM 599 O O . HIS A 1 80 ? -0.920 -10.897 -10.028 1.00 92.50 80 HIS A O 1
ATOM 605 N N . LEU A 1 81 ? 0.333 -9.088 -10.489 1.00 95.38 81 LEU A N 1
ATOM 606 C CA . LEU A 1 81 ? -0.156 -8.235 -9.421 1.00 95.38 81 LEU A CA 1
ATOM 607 C C . LEU A 1 81 ? -1.173 -7.209 -9.937 1.00 95.38 81 LEU A C 1
ATOM 609 O O . LEU A 1 81 ? -0.851 -6.308 -10.706 1.00 95.38 81 LEU A O 1
ATOM 613 N N . ASP A 1 82 ? -2.398 -7.308 -9.442 1.00 96.94 82 ASP A N 1
ATOM 614 C CA . ASP A 1 82 ? -3.451 -6.307 -9.583 1.00 96.94 82 ASP A CA 1
ATOM 615 C C . ASP A 1 82 ? -3.237 -5.195 -8.546 1.00 96.94 82 ASP A C 1
ATOM 617 O O . ASP A 1 82 ? -3.600 -5.321 -7.370 1.00 96.94 82 ASP A O 1
ATOM 621 N N . VAL A 1 83 ? -2.574 -4.120 -8.971 1.00 97.81 83 VAL A N 1
ATOM 622 C CA . VAL A 1 83 ? -2.311 -2.945 -8.134 1.00 97.81 83 VAL A CA 1
ATOM 623 C C . VAL A 1 83 ? -3.527 -2.023 -8.155 1.00 97.81 83 VAL A C 1
ATOM 625 O O . VAL A 1 83 ? -4.007 -1.652 -9.220 1.00 97.81 83 VAL A O 1
ATOM 628 N N . ARG A 1 84 ? -4.022 -1.616 -6.981 1.00 98.06 84 ARG A N 1
ATOM 629 C CA . ARG A 1 84 ? -5.196 -0.737 -6.852 1.00 98.06 84 ARG A CA 1
ATOM 630 C C . ARG A 1 84 ? -4.938 0.387 -5.861 1.00 98.06 84 ARG A C 1
ATOM 632 O O . ARG A 1 84 ? -4.802 0.142 -4.664 1.00 98.06 84 ARG A O 1
ATOM 639 N N . VAL A 1 85 ? -4.920 1.627 -6.339 1.00 97.56 85 VAL A N 1
ATOM 640 C CA . VAL A 1 85 ? -4.810 2.802 -5.460 1.00 97.56 85 VAL A CA 1
ATOM 641 C C . VAL A 1 85 ? -6.138 3.064 -4.754 1.00 97.56 85 VAL A C 1
ATOM 643 O O . VAL A 1 85 ? -7.182 3.189 -5.395 1.00 97.56 85 VAL A O 1
ATOM 646 N N . LEU A 1 86 ? -6.094 3.168 -3.428 1.00 96.19 86 LEU A N 1
ATOM 647 C CA . LEU A 1 86 ? -7.233 3.541 -2.598 1.00 96.19 86 LEU A CA 1
ATOM 648 C C . LEU A 1 86 ? -7.368 5.067 -2.584 1.00 96.19 86 LEU A C 1
ATOM 650 O O . LEU A 1 86 ? -6.449 5.781 -2.196 1.00 96.19 86 LEU A O 1
ATOM 654 N N . LEU A 1 87 ? -8.529 5.568 -3.007 1.00 92.50 87 LEU A N 1
ATOM 655 C CA . LEU A 1 87 ? -8.824 7.008 -3.087 1.00 92.50 87 LEU A CA 1
ATOM 656 C C . LEU A 1 87 ? -9.574 7.530 -1.851 1.00 92.50 87 LEU A C 1
ATOM 658 O O . LEU A 1 87 ? -10.083 8.646 -1.840 1.00 92.50 87 LEU A O 1
ATOM 662 N N . THR A 1 88 ? -9.672 6.704 -0.814 1.00 87.88 88 THR A N 1
ATOM 663 C CA . THR A 1 88 ? -10.541 6.881 0.356 1.00 87.88 88 THR A CA 1
ATOM 664 C C . THR A 1 88 ? -10.224 8.127 1.173 1.00 87.88 88 THR A C 1
ATOM 666 O O . THR A 1 88 ? -11.119 8.718 1.773 1.00 87.88 88 THR A O 1
ATOM 669 N N . ASN A 1 89 ? -8.960 8.539 1.176 1.00 89.69 89 ASN A N 1
ATOM 670 C CA . ASN A 1 89 ? -8.472 9.735 1.842 1.00 89.69 89 ASN A CA 1
ATOM 671 C C . ASN A 1 89 ? -7.937 10.785 0.855 1.00 89.69 89 ASN A C 1
ATOM 673 O O . ASN A 1 89 ? -7.233 11.691 1.288 1.00 89.69 89 ASN A O 1
ATOM 677 N N . ILE A 1 90 ? -8.251 10.694 -0.443 1.00 90.25 90 ILE A N 1
ATOM 678 C CA . ILE A 1 90 ? -7.825 11.685 -1.440 1.00 90.25 90 ILE A CA 1
ATOM 679 C C . ILE A 1 90 ? -8.962 12.678 -1.692 1.00 90.25 90 ILE A C 1
ATOM 681 O O . ILE A 1 90 ? -10.027 12.311 -2.183 1.00 90.25 90 ILE A O 1
ATOM 685 N N . GLY A 1 91 ? -8.736 13.950 -1.360 1.00 87.19 91 GLY A N 1
ATOM 686 C CA . GLY A 1 91 ? -9.751 15.004 -1.434 1.00 87.19 91 GLY A CA 1
ATOM 687 C C . GLY A 1 91 ? -9.374 16.169 -2.343 1.00 87.19 91 GLY A C 1
ATOM 688 O O . GLY A 1 91 ? -8.216 16.578 -2.424 1.00 87.19 91 GLY A O 1
ATOM 689 N N . ALA A 1 92 ? -10.372 16.760 -3.002 1.00 82.44 92 ALA A N 1
ATOM 690 C CA . ALA A 1 92 ? -10.193 18.009 -3.736 1.00 82.44 92 ALA A CA 1
ATOM 691 C C . ALA A 1 92 ? -9.945 19.186 -2.774 1.00 82.44 92 ALA A C 1
ATOM 693 O O . ALA A 1 92 ? -10.522 19.248 -1.690 1.00 82.44 92 ALA A O 1
ATOM 694 N N . LYS A 1 93 ? -9.158 20.179 -3.211 1.00 68.31 93 LYS A N 1
ATOM 695 C CA . LYS A 1 93 ? -8.780 21.382 -2.434 1.00 68.31 93 LYS A CA 1
ATOM 696 C C . LYS A 1 93 ? -9.969 22.167 -1.843 1.00 68.31 93 LYS A C 1
ATOM 698 O O . LYS A 1 93 ? -9.794 22.889 -0.871 1.00 68.31 93 LYS A O 1
ATOM 703 N N . SER A 1 94 ? -11.158 22.043 -2.436 1.00 62.66 94 SER A N 1
ATOM 704 C CA . SER A 1 94 ? -12.379 22.762 -2.040 1.00 62.66 94 SER A CA 1
ATOM 705 C C . SER A 1 94 ? -13.398 21.895 -1.289 1.00 62.66 94 SER A C 1
ATOM 707 O O . SER A 1 94 ? -14.484 22.378 -0.959 1.00 62.66 94 SER A O 1
ATOM 709 N N . ALA A 1 95 ? -13.107 20.614 -1.054 1.00 58.53 95 ALA A N 1
ATOM 710 C CA . ALA A 1 95 ? -14.045 19.727 -0.388 1.00 58.53 95 ALA A CA 1
ATOM 711 C C . ALA A 1 95 ? -14.048 20.013 1.123 1.00 58.53 95 ALA A C 1
ATOM 713 O O . ALA A 1 95 ? -13.278 19.428 1.875 1.00 58.53 95 ALA A O 1
ATOM 714 N N . PHE A 1 96 ? -14.977 20.861 1.573 1.00 53.81 96 PHE A N 1
ATOM 715 C CA . PHE A 1 96 ? -15.457 20.919 2.965 1.00 53.81 96 PHE A CA 1
ATOM 716 C C . PHE A 1 96 ? -16.279 19.670 3.328 1.00 53.81 96 PHE A C 1
ATOM 718 O O . PHE A 1 96 ? -17.259 19.741 4.070 1.00 53.81 96 PHE A O 1
ATOM 725 N N . LEU A 1 97 ? -15.934 18.517 2.755 1.00 55.38 97 LEU A N 1
ATOM 726 C CA . LEU A 1 97 ? -16.541 17.271 3.172 1.00 55.38 97 LEU A CA 1
ATOM 727 C C . LEU A 1 97 ? -15.923 16.940 4.529 1.00 55.38 97 LEU A C 1
ATOM 729 O O . LEU A 1 97 ? -14.691 16.946 4.635 1.00 55.38 97 LEU A O 1
ATOM 733 N N . PRO A 1 98 ? -16.736 16.695 5.572 1.00 54.19 98 PRO A N 1
ATOM 734 C CA . PRO A 1 98 ? -16.190 16.180 6.812 1.00 54.19 98 PRO A CA 1
ATOM 735 C C . PRO A 1 98 ? -15.360 14.939 6.457 1.00 54.19 98 PRO A C 1
ATOM 737 O O . PRO A 1 98 ? -15.797 14.166 5.594 1.00 54.19 98 PRO A O 1
ATOM 740 N N . PRO A 1 99 ? -14.159 14.762 7.044 1.00 55.72 99 PRO A N 1
ATOM 741 C CA . PRO A 1 99 ? -13.408 13.527 6.852 1.00 55.72 99 PRO A CA 1
ATOM 742 C C . PRO A 1 99 ? -14.386 12.379 7.084 1.00 55.72 99 PRO A C 1
ATOM 744 O O . PRO A 1 99 ? -15.170 12.452 8.029 1.00 55.72 99 PRO A O 1
ATOM 747 N N . LEU A 1 100 ? -14.424 11.398 6.176 1.00 55.06 100 LEU A N 1
ATOM 748 C CA . LEU A 1 100 ? -15.283 10.224 6.313 1.00 55.06 100 LEU A CA 1
ATOM 749 C C . LEU A 1 100 ? -14.939 9.563 7.650 1.00 55.06 100 LEU A C 1
ATOM 751 O O . LEU A 1 100 ? -13.970 8.817 7.772 1.00 55.06 100 LEU A O 1
ATOM 755 N N . SER A 1 101 ? -15.689 9.944 8.679 1.00 53.56 101 SER A N 1
ATOM 756 C CA . SER A 1 101 ? -15.423 9.582 10.054 1.00 53.56 101 SER A CA 1
ATOM 757 C C . SER A 1 101 ? -15.702 8.097 10.220 1.00 53.56 101 SER A C 1
ATOM 759 O O . SER A 1 101 ? -16.848 7.659 10.176 1.00 53.56 101 SER A O 1
ATOM 761 N N . GLY A 1 102 ? -14.632 7.339 10.444 1.00 63.16 102 GLY A N 1
ATOM 762 C CA . GLY A 1 102 ? -14.603 6.254 11.423 1.00 63.16 102 GLY A CA 1
ATOM 763 C C . GLY A 1 102 ? -15.215 4.908 11.044 1.00 63.16 102 GLY A C 1
ATOM 764 O O . GLY A 1 102 ? -15.207 4.024 11.896 1.00 63.16 102 GLY A O 1
ATOM 765 N N . SER A 1 103 ? -15.718 4.703 9.823 1.00 73.81 103 SER A N 1
ATOM 766 C CA . SER A 1 103 ? -16.122 3.354 9.410 1.00 73.81 103 SER A CA 1
ATOM 767 C C . SER A 1 103 ? -14.964 2.623 8.747 1.00 73.81 103 SER A C 1
ATOM 769 O O . SER A 1 103 ? -14.435 3.065 7.727 1.00 73.81 103 SER A O 1
ATOM 771 N N . VAL A 1 104 ? -14.636 1.459 9.302 1.00 88.25 104 VAL A N 1
ATOM 772 C CA . VAL A 1 104 ? -13.763 0.467 8.675 1.00 88.25 104 VAL A CA 1
ATOM 773 C C . VAL A 1 104 ? -14.314 0.126 7.288 1.00 88.25 104 VAL A C 1
ATOM 775 O O . VAL A 1 104 ? -15.515 -0.116 7.130 1.00 88.25 104 VAL A O 1
ATOM 778 N N . GLN A 1 105 ? -13.448 0.136 6.276 1.00 91.38 105 GLN A N 1
ATOM 779 C CA . GLN A 1 105 ? -13.832 -0.131 4.893 1.00 91.38 105 GLN A CA 1
ATOM 780 C C . GLN A 1 105 ? -13.577 -1.584 4.501 1.00 91.38 105 GLN A C 1
ATOM 782 O O . GLN A 1 105 ? -12.540 -2.169 4.814 1.00 91.38 105 GLN A O 1
ATOM 787 N N . ASN A 1 106 ? -14.514 -2.159 3.751 1.00 94.25 106 ASN A N 1
ATOM 788 C CA . ASN A 1 106 ? -14.365 -3.497 3.195 1.00 94.25 106 ASN A CA 1
ATOM 789 C C . ASN A 1 106 ? -13.723 -3.413 1.809 1.00 94.25 106 ASN A C 1
ATOM 791 O O . ASN A 1 106 ? -14.314 -2.875 0.873 1.00 94.25 106 ASN A O 1
ATOM 795 N N . LEU A 1 107 ? -12.517 -3.962 1.681 1.00 95.62 107 LEU A N 1
ATOM 796 C CA . LEU A 1 107 ? -11.870 -4.167 0.388 1.00 95.62 107 LEU A CA 1
ATOM 797 C C . LEU A 1 107 ? -12.405 -5.453 -0.256 1.00 95.62 107 LEU A C 1
ATOM 799 O O . LEU A 1 107 ? -12.855 -6.360 0.440 1.00 95.62 107 LEU A O 1
ATOM 803 N N . ALA A 1 108 ? -12.342 -5.545 -1.588 1.00 95.56 108 ALA A N 1
ATOM 804 C CA . ALA A 1 108 ? -12.828 -6.723 -2.318 1.00 95.56 108 ALA A CA 1
ATOM 805 C C . ALA A 1 108 ? -12.134 -8.025 -1.868 1.00 95.56 108 ALA A C 1
ATOM 807 O O . ALA A 1 108 ? -12.760 -9.084 -1.821 1.00 95.56 108 ALA A O 1
ATOM 808 N N . HIS A 1 109 ? -10.856 -7.926 -1.496 1.00 96.00 109 HIS A N 1
ATOM 809 C CA . HIS A 1 109 ? -10.094 -8.977 -0.838 1.00 96.00 109 HIS A CA 1
ATOM 810 C C . HIS A 1 109 ? -9.527 -8.418 0.475 1.00 96.00 109 HIS A C 1
ATOM 812 O O . HIS A 1 109 ? -8.747 -7.465 0.426 1.00 96.00 109 HIS A O 1
ATOM 818 N N . PRO A 1 110 ? -9.891 -8.967 1.647 1.00 96.69 110 PRO A N 1
ATOM 819 C CA . PRO A 1 110 ? -9.306 -8.548 2.918 1.00 96.69 110 PRO A CA 1
ATOM 820 C C . PRO A 1 110 ? -7.779 -8.697 2.875 1.00 96.69 110 PRO A C 1
ATOM 822 O O . PRO A 1 110 ? -7.312 -9.750 2.437 1.00 96.69 110 PRO A O 1
ATOM 825 N N . PRO A 1 111 ? -6.983 -7.690 3.277 1.00 97.81 111 PRO A N 1
ATOM 826 C CA . PRO A 1 111 ? -5.529 -7.814 3.298 1.00 97.81 111 PRO A CA 1
ATOM 827 C C . PRO A 1 111 ? -5.061 -8.908 4.265 1.00 97.81 111 PRO A C 1
ATOM 829 O O . PRO A 1 111 ? -5.482 -8.940 5.425 1.00 97.81 111 PRO A O 1
ATOM 832 N N . GLU A 1 112 ? -4.164 -9.771 3.789 1.00 98.06 112 GLU A N 1
ATOM 833 C CA . GLU A 1 112 ? -3.468 -10.775 4.608 1.00 98.06 112 GLU A CA 1
ATOM 834 C C . GLU A 1 112 ? -2.148 -10.226 5.175 1.00 98.06 112 GLU A C 1
ATOM 836 O O . GLU A 1 112 ? -1.690 -10.654 6.235 1.00 98.06 112 GLU A O 1
ATOM 841 N N . VAL A 1 113 ? -1.563 -9.233 4.496 1.00 98.25 113 VAL A N 1
ATOM 842 C CA . VAL A 1 113 ? -0.349 -8.528 4.918 1.00 98.25 113 VAL A CA 1
ATOM 843 C C . VAL A 1 113 ? -0.499 -7.016 4.750 1.00 98.25 113 VAL A C 1
ATOM 845 O O . VAL A 1 113 ? -1.066 -6.539 3.766 1.00 98.25 113 VAL A O 1
ATOM 848 N N . VAL A 1 114 ? 0.045 -6.247 5.690 1.00 98.19 114 VAL A N 1
ATOM 849 C CA . VAL A 1 114 ? 0.261 -4.807 5.560 1.00 98.19 114 VAL A CA 1
ATOM 850 C C . VAL A 1 114 ? 1.754 -4.516 5.390 1.00 98.19 114 VAL A C 1
ATOM 852 O O . VAL A 1 114 ? 2.607 -4.997 6.136 1.00 98.19 114 VAL A O 1
ATOM 855 N N . LEU A 1 115 ? 2.073 -3.736 4.366 1.00 97.81 115 LEU A N 1
ATOM 856 C CA . LEU A 1 115 ? 3.417 -3.344 3.973 1.00 97.81 115 LEU A CA 1
ATOM 857 C C . LEU A 1 115 ? 3.574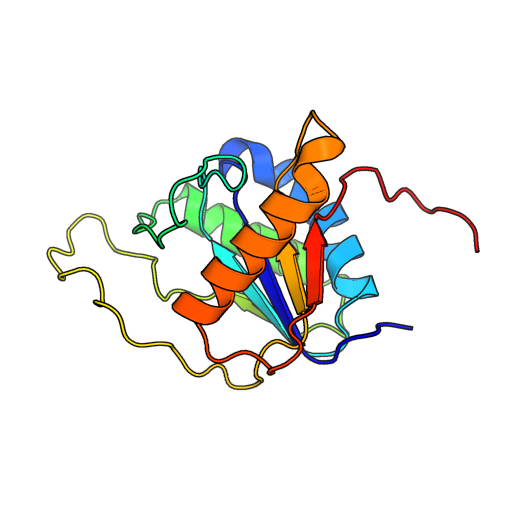 -1.837 4.171 1.00 97.81 115 LEU A C 1
ATOM 859 O O . LEU A 1 115 ? 2.613 -1.086 4.008 1.00 97.81 115 LEU A O 1
ATOM 863 N N . THR A 1 116 ? 4.781 -1.369 4.461 1.00 96.44 116 THR A N 1
ATOM 864 C CA . THR A 1 116 ? 5.089 0.066 4.449 1.00 96.44 116 THR A CA 1
ATOM 865 C C . THR A 1 116 ? 6.499 0.329 3.953 1.00 96.44 116 THR A C 1
ATOM 867 O O . THR A 1 116 ? 7.379 -0.510 4.096 1.00 96.44 116 THR A O 1
ATOM 870 N N . ASP A 1 117 ? 6.719 1.502 3.382 1.00 94.31 117 ASP A N 1
ATOM 871 C CA . ASP A 1 117 ? 8.022 2.038 2.985 1.00 94.31 117 ASP A CA 1
ATOM 872 C C . ASP A 1 117 ? 8.725 2.830 4.107 1.00 94.31 117 ASP A C 1
ATOM 874 O O . ASP A 1 117 ? 9.795 3.409 3.866 1.00 94.31 117 ASP A O 1
ATOM 878 N N . PHE A 1 118 ? 8.112 2.878 5.299 1.00 91.81 118 PHE A N 1
ATOM 879 C CA . PHE A 1 118 ? 8.635 3.555 6.481 1.00 91.81 118 PHE A CA 1
ATOM 880 C C . PHE A 1 118 ? 10.017 3.015 6.856 1.00 91.81 118 PHE A C 1
ATOM 882 O O . PHE A 1 118 ? 10.211 1.809 7.028 1.00 91.81 118 PHE A O 1
ATOM 889 N N . GLN A 1 119 ? 10.975 3.923 7.026 1.00 86.50 119 GLN A N 1
ATOM 890 C CA . GLN A 1 119 ? 12.334 3.596 7.440 1.00 86.50 119 GLN A CA 1
ATOM 891 C C . GLN A 1 119 ? 12.532 3.979 8.905 1.00 86.50 119 GLN A C 1
ATOM 893 O O . GLN A 1 119 ? 12.334 5.131 9.283 1.00 86.50 119 GLN A O 1
ATOM 898 N N . THR A 1 120 ? 12.954 3.015 9.721 1.00 79.06 120 THR A N 1
ATOM 899 C CA . THR A 1 120 ? 13.441 3.277 11.077 1.00 79.06 120 THR A CA 1
ATOM 900 C C . THR A 1 120 ? 14.966 3.258 11.090 1.00 79.06 120 THR A C 1
ATOM 902 O O . THR A 1 120 ? 15.572 2.339 10.542 1.00 79.06 120 THR A O 1
ATOM 905 N N . LEU A 1 121 ? 15.580 4.267 11.711 1.00 73.06 121 LEU A N 1
ATOM 906 C CA . LEU A 1 121 ? 17.030 4.325 11.934 1.00 73.06 121 LEU A CA 1
ATOM 907 C C . LEU A 1 121 ? 17.457 3.411 13.093 1.00 73.06 121 LEU A C 1
ATOM 909 O O . LEU A 1 121 ? 18.573 2.900 13.104 1.00 73.06 121 LEU A O 1
ATOM 913 N N . ASP A 1 122 ? 16.535 3.152 14.023 1.00 75.06 122 ASP A N 1
ATOM 914 C CA . ASP A 1 122 ? 16.761 2.320 15.197 1.00 75.06 122 ASP A CA 1
ATOM 915 C C . ASP A 1 122 ? 16.084 0.958 15.018 1.00 75.06 122 ASP A C 1
ATOM 917 O O . ASP A 1 122 ? 14.855 0.851 14.955 1.00 75.06 122 ASP A O 1
ATOM 921 N N . GLY A 1 123 ? 16.880 -0.113 14.971 1.00 71.75 123 GLY A N 1
ATOM 922 C CA . GLY A 1 123 ? 16.368 -1.485 14.851 1.00 71.75 123 GLY A CA 1
ATOM 923 C C . GLY A 1 123 ? 15.474 -1.912 16.024 1.00 71.75 123 GLY A C 1
ATOM 924 O O . GLY A 1 123 ? 14.599 -2.760 15.861 1.00 71.75 123 GLY A O 1
ATOM 925 N N . SER A 1 124 ? 15.621 -1.276 17.191 1.00 75.56 124 SER A N 1
ATOM 926 C CA . SER A 1 124 ? 14.748 -1.484 18.356 1.00 75.56 124 SER A CA 1
ATOM 927 C C . SER A 1 124 ? 13.298 -1.052 18.105 1.00 75.56 124 SER A C 1
ATOM 929 O O . SER A 1 124 ? 12.383 -1.595 18.723 1.00 75.56 124 SER A O 1
ATOM 931 N N . GLN A 1 125 ? 13.070 -0.132 17.162 1.00 80.00 125 GLN A N 1
ATOM 932 C CA . GLN A 1 125 ? 11.739 0.368 16.817 1.00 80.00 125 GLN A CA 1
ATOM 933 C C . GLN A 1 125 ? 11.005 -0.514 15.796 1.00 80.00 125 GLN A C 1
ATOM 935 O O . GLN A 1 125 ? 9.853 -0.252 15.461 1.00 80.00 125 GLN A O 1
ATOM 940 N N . TYR A 1 126 ? 11.624 -1.593 15.313 1.00 83.31 126 TYR A N 1
ATOM 941 C CA . TYR A 1 126 ? 11.033 -2.432 14.270 1.00 83.31 126 TYR A CA 1
ATOM 942 C C . TYR A 1 126 ? 9.697 -3.065 14.692 1.00 83.31 126 TYR A C 1
ATOM 944 O O . TYR A 1 126 ? 8.692 -2.956 13.991 1.00 83.31 126 TYR A O 1
ATOM 952 N N . ASN A 1 127 ? 9.667 -3.682 15.875 1.00 87.25 127 ASN A N 1
ATOM 953 C CA . ASN A 1 127 ? 8.464 -4.302 16.431 1.00 87.25 127 ASN A CA 1
ATOM 954 C C . ASN A 1 127 ? 7.349 -3.292 16.761 1.00 87.25 127 ASN A C 1
ATOM 956 O O . ASN A 1 127 ? 6.209 -3.540 16.362 1.00 87.25 127 ASN A O 1
ATOM 960 N N . PRO A 1 128 ? 7.613 -2.158 17.445 1.00 90.69 128 PRO A N 1
ATOM 961 C CA . PRO A 1 128 ? 6.558 -1.181 17.694 1.00 90.69 128 PRO A CA 1
ATOM 962 C C . PRO A 1 128 ? 6.016 -0.562 16.399 1.00 90.69 128 PRO A C 1
ATOM 964 O O . PRO A 1 128 ? 4.798 -0.451 16.277 1.00 90.69 128 PRO A O 1
ATOM 967 N N . VAL A 1 129 ? 6.860 -0.256 15.402 1.00 91.81 129 VAL A N 1
ATOM 968 C CA . VAL A 1 129 ? 6.405 0.255 14.091 1.00 91.81 129 VAL A CA 1
ATOM 969 C C . VAL A 1 129 ? 5.469 -0.740 13.403 1.00 91.81 129 VAL A C 1
ATOM 971 O O . VAL A 1 129 ? 4.409 -0.357 12.910 1.00 91.81 129 VAL A O 1
ATOM 974 N N . LYS A 1 130 ? 5.811 -2.032 13.417 1.00 93.25 130 LYS A N 1
ATOM 975 C CA . LYS A 1 130 ? 4.957 -3.107 12.892 1.00 93.25 130 LYS A CA 1
ATOM 976 C C . LYS A 1 130 ? 3.586 -3.154 13.557 1.00 93.25 130 LYS A C 1
ATOM 978 O O . LYS A 1 130 ? 2.565 -3.124 12.876 1.00 93.25 130 LYS A O 1
ATOM 983 N N . GLN A 1 131 ? 3.556 -3.123 14.887 1.00 92.81 131 GLN A N 1
ATOM 984 C CA . GLN A 1 131 ? 2.303 -3.096 15.644 1.00 92.81 131 GLN A CA 1
ATOM 985 C C . GLN A 1 131 ? 1.487 -1.825 15.387 1.00 92.81 131 GLN A C 1
ATOM 987 O O . GLN A 1 131 ? 0.260 -1.844 15.477 1.00 92.81 131 GLN A O 1
ATOM 992 N N . GLN A 1 132 ? 2.138 -0.691 15.122 1.00 93.94 132 GLN A N 1
ATOM 993 C CA . GLN A 1 132 ? 1.436 0.532 14.739 1.00 93.94 132 GLN A CA 1
ATOM 994 C C . GLN A 1 132 ? 0.846 0.440 13.340 1.00 93.94 132 GLN A C 1
ATOM 996 O O . GLN A 1 132 ? -0.289 0.861 13.141 1.00 93.94 132 GLN A O 1
ATOM 1001 N N . LEU A 1 133 ? 1.575 -0.155 12.401 1.00 95.44 133 LEU A N 1
ATOM 1002 C CA . LEU A 1 133 ? 1.099 -0.394 11.048 1.00 95.44 133 LEU A CA 1
ATOM 1003 C C . LEU A 1 133 ? -0.116 -1.337 11.029 1.00 95.44 133 LEU A C 1
ATOM 1005 O O . LEU A 1 133 ? -1.094 -1.058 10.338 1.00 95.44 133 LEU A O 1
ATOM 1009 N N . GLU A 1 134 ? -0.098 -2.407 11.826 1.00 95.38 134 GLU A N 1
ATOM 1010 C CA . GLU A 1 134 ? -1.243 -3.319 11.979 1.00 95.38 134 GLU A CA 1
ATOM 1011 C C . GLU A 1 134 ? -2.460 -2.605 12.570 1.00 95.38 134 GLU A C 1
ATOM 1013 O O . GLU A 1 134 ? -3.569 -2.707 12.041 1.00 95.38 134 GLU A O 1
ATOM 1018 N N . ARG A 1 135 ? -2.256 -1.831 13.645 1.00 93.38 135 ARG A N 1
ATOM 1019 C CA . ARG A 1 135 ? -3.319 -1.025 14.265 1.00 93.38 135 ARG A CA 1
ATOM 1020 C C . ARG A 1 135 ? -3.885 0.016 13.305 1.00 93.38 135 ARG A C 1
ATOM 1022 O O . ARG A 1 135 ? -5.095 0.214 13.261 1.00 93.38 135 ARG A O 1
ATOM 1029 N N . TYR A 1 136 ? -3.028 0.659 12.518 1.00 94.12 136 TYR A N 1
ATOM 1030 C CA . TYR A 1 136 ? -3.446 1.600 11.487 1.00 94.12 136 TYR A CA 1
ATOM 1031 C C . TYR A 1 136 ? -4.330 0.913 10.442 1.00 94.12 136 TYR A C 1
ATOM 1033 O O . TYR A 1 136 ? -5.463 1.341 10.218 1.00 94.12 136 TYR A O 1
ATOM 1041 N N . ALA A 1 137 ? -3.845 -0.186 9.858 1.00 95.62 137 ALA A N 1
ATOM 1042 C CA . ALA A 1 137 ? -4.561 -0.926 8.826 1.00 95.62 137 ALA A CA 1
ATOM 1043 C C . ALA A 1 137 ? -5.927 -1.411 9.318 1.00 95.62 137 ALA A C 1
ATOM 1045 O O . ALA A 1 137 ? -6.929 -1.149 8.661 1.00 95.62 137 ALA A O 1
ATOM 1046 N N . THR A 1 138 ? -5.981 -2.019 10.505 1.00 94.50 138 THR A N 1
ATOM 1047 C CA . THR A 1 138 ? -7.225 -2.534 11.105 1.00 94.50 138 THR A CA 1
ATOM 1048 C C . THR A 1 138 ? -8.197 -1.437 11.545 1.00 94.50 138 THR A C 1
ATOM 1050 O O . THR A 1 138 ? -9.398 -1.683 11.616 1.00 94.50 138 THR A O 1
ATOM 1053 N N . SER A 1 139 ? -7.716 -0.214 11.795 1.00 92.06 139 SER A N 1
ATOM 1054 C CA . SER A 1 139 ? -8.590 0.944 12.034 1.00 92.06 139 SER A CA 1
ATOM 1055 C C . SER A 1 139 ? -9.218 1.509 10.755 1.00 92.06 139 SER A C 1
ATOM 1057 O O . SER A 1 139 ? -10.265 2.149 10.822 1.00 92.06 139 SER A O 1
ATOM 1059 N N . CYS A 1 140 ? -8.596 1.272 9.595 1.00 92.25 140 CYS A N 1
ATOM 1060 C CA . CYS A 1 140 ? -9.049 1.800 8.307 1.00 92.25 140 CYS A CA 1
ATOM 1061 C C . CYS A 1 140 ? -9.824 0.761 7.483 1.00 92.25 140 CYS A C 1
ATOM 1063 O O . CYS A 1 140 ? -10.771 1.112 6.778 1.00 92.25 140 CYS A O 1
ATOM 1065 N N . TYR A 1 141 ? -9.430 -0.511 7.563 1.00 95.19 141 TYR A N 1
ATOM 1066 C CA . TYR A 1 141 ? -9.875 -1.575 6.669 1.00 95.19 141 TYR A CA 1
ATOM 1067 C C . TYR A 1 141 ? -10.159 -2.877 7.413 1.00 95.19 141 TYR A C 1
ATOM 1069 O O . TYR A 1 141 ? -9.522 -3.205 8.413 1.00 95.19 141 TYR A O 1
ATOM 1077 N N . SER A 1 142 ? -11.104 -3.650 6.883 1.00 95.62 142 SER A N 1
ATOM 1078 C CA . SER A 1 142 ? -11.344 -5.016 7.337 1.00 95.62 142 SER A CA 1
ATOM 1079 C C . SER A 1 142 ? -10.194 -5.901 6.865 1.00 95.62 142 SER A C 1
ATOM 1081 O O . SER A 1 142 ? -10.062 -6.181 5.671 1.00 95.62 142 SER A O 1
ATOM 1083 N N . CYS A 1 143 ? -9.353 -6.327 7.803 1.00 96.19 143 CYS A N 1
ATOM 1084 C CA . CYS A 1 143 ? -8.197 -7.188 7.554 1.00 96.19 143 CYS A CA 1
ATOM 1085 C C . CYS A 1 143 ? -8.434 -8.613 8.068 1.00 96.19 143 CYS A C 1
ATOM 1087 O O . CYS A 1 143 ? -9.332 -8.860 8.877 1.00 96.19 143 CYS A O 1
ATOM 1089 N N . CYS A 1 144 ? -7.600 -9.557 7.629 1.00 94.56 144 CYS A N 1
ATOM 1090 C CA . CYS A 1 144 ? -7.593 -10.900 8.202 1.00 94.56 144 CYS A CA 1
ATOM 1091 C C . CYS A 1 144 ? -7.195 -10.867 9.699 1.00 94.56 144 CYS A C 1
ATOM 1093 O O . CYS A 1 144 ? -6.354 -10.053 10.080 1.00 94.56 144 CYS A O 1
ATOM 1095 N N . PRO A 1 145 ? -7.723 -11.772 10.554 1.00 87.94 145 PRO A N 1
ATOM 1096 C CA . PRO A 1 145 ? -7.433 -11.792 11.997 1.00 87.94 145 PRO A CA 1
ATOM 1097 C C . PRO A 1 145 ? -5.950 -11.958 12.370 1.00 87.94 145 PRO A C 1
ATOM 1099 O O . PRO A 1 145 ? -5.557 -11.626 13.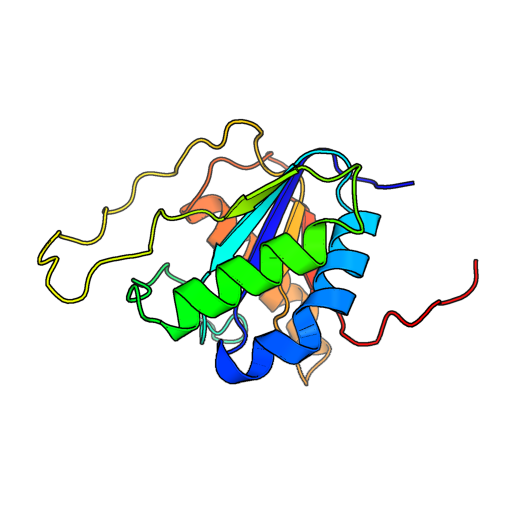482 1.00 87.94 145 PRO A O 1
ATOM 1102 N N . GLN A 1 146 ? -5.134 -12.488 11.455 1.00 89.00 146 GLN A N 1
ATOM 1103 C CA . GLN A 1 146 ? -3.689 -12.686 11.612 1.00 89.00 146 GLN A CA 1
ATOM 1104 C C . GLN A 1 146 ? -2.924 -11.833 10.593 1.00 89.00 146 GLN A C 1
ATOM 1106 O O . GLN A 1 146 ? -2.125 -12.346 9.812 1.00 89.00 146 GLN A O 1
ATOM 1111 N N . LEU A 1 147 ? -3.232 -10.535 10.553 1.00 95.81 147 LEU A N 1
ATOM 1112 C CA . LEU A 1 147 ? -2.590 -9.592 9.643 1.00 95.81 147 LEU A CA 1
ATOM 1113 C C . LEU A 1 147 ? -1.078 -9.553 9.899 1.00 95.81 147 LEU A C 1
ATOM 1115 O O . LEU A 1 147 ? -0.635 -9.126 10.962 1.00 95.81 147 LEU A O 1
ATOM 1119 N N . ALA A 1 148 ? -0.288 -9.972 8.913 1.00 96.38 148 ALA A N 1
ATOM 1120 C CA . ALA A 1 148 ? 1.163 -9.845 8.978 1.00 96.38 148 ALA A CA 1
ATOM 1121 C C . ALA A 1 148 ? 1.590 -8.401 8.676 1.00 96.38 148 ALA A C 1
ATOM 1123 O O . ALA A 1 148 ? 0.963 -7.729 7.860 1.00 96.38 148 ALA A O 1
ATOM 1124 N N . SER A 1 149 ? 2.695 -7.936 9.260 1.00 95.75 149 SER A N 1
ATOM 1125 C CA . SER A 1 149 ? 3.264 -6.615 8.967 1.00 95.75 149 SER A CA 1
ATOM 1126 C C . SER A 1 149 ? 4.724 -6.671 8.530 1.00 95.75 149 SER A C 1
ATOM 1128 O O . SER A 1 149 ? 5.561 -7.396 9.088 1.00 95.75 149 SER A O 1
ATOM 1130 N N . VAL A 1 150 ? 5.054 -5.881 7.506 1.00 94.94 150 VAL A N 1
ATOM 1131 C CA . VAL A 1 150 ? 6.393 -5.838 6.905 1.00 94.94 150 VAL A CA 1
ATOM 1132 C C . VAL A 1 150 ? 6.789 -4.400 6.584 1.00 94.94 150 VAL A C 1
ATOM 1134 O O . VAL A 1 150 ? 6.052 -3.663 5.935 1.00 94.94 150 VAL A O 1
ATOM 1137 N N . LEU A 1 151 ? 7.994 -4.015 7.004 1.00 93.62 151 LEU A N 1
ATOM 1138 C CA . LEU A 1 151 ? 8.646 -2.794 6.539 1.00 93.62 151 LEU A CA 1
ATOM 1139 C C . LEU A 1 151 ? 9.503 -3.174 5.332 1.00 93.62 151 LEU A C 1
ATOM 1141 O O . LEU A 1 151 ? 10.365 -4.052 5.432 1.00 93.62 151 LEU A O 1
ATOM 1145 N N . LEU A 1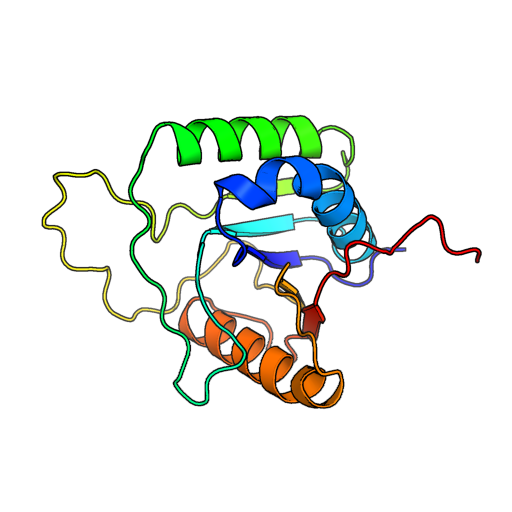 152 ? 9.232 -2.547 4.195 1.00 91.56 152 LEU A N 1
ATOM 1146 C CA . LEU A 1 152 ? 9.958 -2.740 2.952 1.00 91.56 152 LEU A CA 1
ATOM 1147 C C . LEU A 1 152 ? 11.262 -1.946 3.021 1.00 91.56 152 LEU A C 1
ATOM 1149 O O . LEU A 1 152 ? 11.260 -0.714 3.049 1.00 91.56 152 LEU A O 1
ATOM 1153 N N . TYR A 1 153 ? 12.381 -2.661 3.039 1.00 73.88 153 TYR A N 1
ATOM 1154 C CA . TYR A 1 153 ? 13.697 -2.042 2.984 1.00 73.88 153 TYR A CA 1
ATOM 1155 C C . TYR A 1 153 ? 14.079 -1.717 1.536 1.00 73.88 153 TYR A C 1
ATOM 1157 O O . TYR A 1 153 ? 13.838 -2.538 0.649 1.00 73.88 153 TYR A O 1
ATOM 1165 N N . PRO A 1 154 ? 14.696 -0.549 1.283 1.00 56.84 154 PRO A N 1
ATOM 1166 C CA . PRO A 1 154 ? 15.215 -0.214 -0.042 1.00 56.84 154 PRO A CA 1
ATOM 1167 C C . PRO A 1 154 ? 16.326 -1.177 -0.501 1.00 56.84 154 PRO A C 1
ATOM 1169 O O . PRO A 1 154 ? 16.498 -1.356 -1.701 1.00 56.84 154 PRO A O 1
ATOM 1172 N N . ASP A 1 155 ? 17.016 -1.842 0.432 1.00 50.91 155 ASP A N 1
ATOM 1173 C CA . ASP A 1 155 ? 18.196 -2.675 0.163 1.00 50.91 155 ASP A CA 1
ATOM 1174 C C . ASP A 1 155 ? 17.905 -4.166 -0.059 1.00 50.91 155 ASP A C 1
ATOM 1176 O O . ASP A 1 155 ? 18.811 -4.993 0.049 1.00 50.91 155 ASP A O 1
ATOM 1180 N N . TYR A 1 156 ? 16.681 -4.551 -0.440 1.00 47.12 156 TYR A N 1
ATOM 1181 C CA . TYR A 1 156 ? 16.521 -5.842 -1.120 1.00 47.12 156 TYR A CA 1
ATOM 1182 C C . TYR A 1 156 ? 17.087 -5.723 -2.543 1.00 47.12 156 TYR A C 1
ATOM 1184 O O . TYR A 1 156 ? 16.368 -5.735 -3.544 1.00 47.12 156 TYR A O 1
ATOM 1192 N N . GLY A 1 157 ? 18.418 -5.662 -2.629 1.00 38.88 157 GLY A N 1
ATOM 1193 C CA . GLY A 1 157 ? 19.138 -6.117 -3.806 1.00 38.88 157 GLY A CA 1
ATOM 1194 C C . GLY A 1 157 ? 18.719 -7.554 -4.155 1.00 38.88 157 GLY A C 1
ATOM 1195 O O . GLY A 1 157 ? 17.967 -8.200 -3.410 1.00 38.88 157 GLY A O 1
ATOM 1196 N N . PRO A 1 158 ? 19.148 -8.085 -5.307 1.00 35.34 158 PRO A N 1
ATOM 1197 C CA . PRO A 1 158 ? 18.997 -9.501 -5.608 1.00 35.34 158 PRO A CA 1
ATOM 1198 C C . PRO A 1 158 ? 19.859 -10.303 -4.617 1.00 35.34 158 PRO A C 1
ATOM 1200 O O . PRO A 1 158 ? 20.981 -10.685 -4.918 1.00 35.34 158 PRO A O 1
ATOM 1203 N N . GLY A 1 159 ? 19.357 -10.478 -3.396 1.00 36.78 159 GLY A N 1
ATOM 1204 C CA . GLY A 1 159 ? 19.914 -11.357 -2.387 1.00 36.78 159 GLY A CA 1
ATOM 1205 C C . GLY A 1 159 ? 19.664 -12.784 -2.833 1.00 36.78 159 GLY A C 1
ATOM 1206 O O . GLY A 1 159 ? 18.513 -13.190 -3.000 1.00 36.78 159 GLY A O 1
ATOM 1207 N N . GLU A 1 160 ? 20.772 -13.457 -3.098 1.00 33.75 160 GLU A N 1
ATOM 1208 C CA . GLU A 1 160 ? 20.933 -14.858 -3.451 1.00 33.75 160 GLU A CA 1
ATOM 1209 C C . GLU A 1 160 ? 19.994 -15.786 -2.659 1.00 33.75 160 GLU A C 1
ATOM 1211 O O . GLU A 1 160 ? 19.820 -15.646 -1.446 1.00 33.75 160 GLU A O 1
ATOM 1216 N N . LEU A 1 161 ? 19.377 -16.714 -3.399 1.00 35.69 161 LEU A N 1
ATOM 1217 C CA . LEU A 1 161 ? 18.787 -17.953 -2.889 1.00 35.69 161 LEU A CA 1
ATOM 1218 C C . LEU A 1 161 ? 19.892 -18.978 -2.633 1.00 35.69 161 LEU A C 1
ATOM 1220 O O . LEU A 1 161 ? 20.822 -19.027 -3.470 1.00 35.69 161 LEU A O 1
#

Sequence (161 aa):
MAVFRSGLLVLTTPLASLAPRLAPILTSAARLVNHTLYVHLQPGMSLGAPAQPQSSLVQATFEVLDFITHLYAGADVHRHLDVRVLLTNIGAKSAFLPPLSGSVQNLAHPPEVVLTDFQTLDGSQYNPVKQQLERYATSCYSCCPQLASVLLYPDYGPGEL

Organism: Mustela putorius furo (NCBI:txid9669)

Secondary structure (DSSP, 8-state):
--SEEEEEEEE-S-HHHHGGGHHHHHHHHHHHEEEEEEEEE-TT--SSSSSPP-PPPEE--HHHHHHHHHHHHHHTT-TT-EEEEE-TTEE-TT--PPP--SPPB--SS--SEEEE----S-GGGHHHHHHHHHHHHHHHB---TT-EEEE--TT------

pLDDT: mean 86.69, std 14.71, range [33.75, 98.56]